Protein AF-A0A1I5X007-F1 (afdb_monomer_lite)

pLDDT: mean 93.72, std 5.31, range [65.81, 97.88]

Sequence (71 aa):
MRLRDCRRLAAWLRREGRLAAPWTVATAAAMLWALISSEMVAGLLDERGWSREGLTQRLTALYEVTFVRPA

Foldseek 3Di:
DDLVVLLVVLVVCVVVVFFDPPDDSNRRSVVVVVCPDPVNVCCCCPVVVDDPVRVVVVVVVVCCVHTTDDD

Secondary structure (DSSP, 8-state):
--HHHHHHHHHHHHHTT-BPTT--HHHHHHHHHHTT-HHHHHIIIIIS---HHHHHHHHHHHHHHHHB---

Organism: NCBI:txid587909

Radius of gyration: 12.94 Å; chains: 1; bounding box: 26×23×37 Å

Structure (mmCIF, N/CA/C/O backbone):
data_AF-A0A1I5X007-F1
#
_entry.id   AF-A0A1I5X007-F1
#
loop_
_atom_site.group_PDB
_atom_site.id
_atom_site.type_symbol
_atom_site.label_atom_id
_atom_site.label_alt_id
_atom_site.label_comp_id
_atom_site.label_asym_id
_atom_site.label_entity_id
_atom_site.label_seq_id
_atom_site.pdbx_PDB_ins_code
_atom_site.Cartn_x
_atom_site.Cartn_y
_atom_site.Cartn_z
_atom_site.occupancy
_atom_site.B_iso_or_equiv
_atom_site.auth_seq_id
_atom_site.auth_comp_id
_atom_site.auth_asym_id
_atom_site.auth_atom_id
_atom_site.pdbx_PDB_model_num
ATOM 1 N N . MET A 1 1 ? 3.546 -10.990 -5.460 1.00 65.81 1 MET A N 1
ATOM 2 C CA . MET A 1 1 ? 3.185 -11.201 -4.035 1.00 65.81 1 MET A CA 1
ATOM 3 C C . MET A 1 1 ? 1.790 -11.812 -3.958 1.00 65.81 1 MET A C 1
ATOM 5 O O . MET A 1 1 ? 0.960 -11.453 -4.785 1.00 65.81 1 MET A O 1
ATOM 9 N N . ARG A 1 2 ? 1.502 -12.750 -3.044 1.00 86.25 2 ARG A N 1
ATOM 10 C CA . ARG A 1 2 ? 0.147 -13.335 -2.951 1.00 86.25 2 ARG A CA 1
ATOM 11 C C . ARG A 1 2 ? -0.750 -12.442 -2.098 1.00 86.25 2 ARG A C 1
ATOM 13 O O . ARG A 1 2 ? -0.288 -11.867 -1.117 1.00 86.25 2 ARG A O 1
ATOM 20 N N . LEU A 1 3 ? -2.051 -12.408 -2.392 1.00 88.62 3 LEU A N 1
ATOM 21 C CA . LEU A 1 3 ? -3.028 -11.625 -1.621 1.00 88.62 3 LEU A CA 1
ATOM 22 C C . LEU A 1 3 ? -3.015 -11.960 -0.115 1.00 88.62 3 LEU A C 1
ATOM 24 O O . LEU A 1 3 ? -3.230 -11.087 0.723 1.00 88.62 3 LEU A O 1
ATOM 28 N N . ARG A 1 4 ? -2.719 -13.216 0.246 1.00 92.69 4 ARG A N 1
ATOM 29 C CA . ARG A 1 4 ? -2.553 -13.639 1.647 1.00 92.69 4 ARG A CA 1
ATOM 30 C C . ARG A 1 4 ? -1.416 -12.893 2.352 1.00 92.69 4 ARG A C 1
ATOM 32 O O . ARG A 1 4 ? -1.574 -12.519 3.511 1.00 92.69 4 ARG A O 1
ATOM 39 N N . ASP A 1 5 ? -0.305 -12.669 1.659 1.00 91.94 5 ASP A N 1
ATOM 40 C CA . ASP A 1 5 ? 0.860 -11.973 2.207 1.00 91.94 5 ASP A CA 1
ATOM 41 C C . ASP A 1 5 ? 0.528 -10.477 2.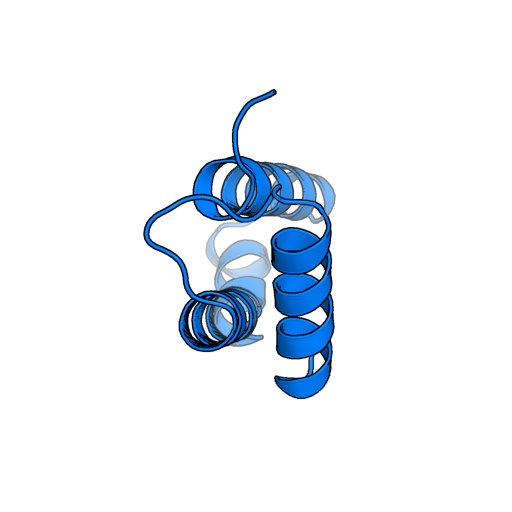393 1.00 91.94 5 ASP A C 1
ATOM 43 O O . ASP A 1 5 ? 0.767 -9.922 3.466 1.00 91.94 5 ASP A O 1
ATOM 47 N N . CYS A 1 6 ? -0.176 -9.865 1.428 1.00 94.62 6 CYS A N 1
ATOM 48 C CA . CYS A 1 6 ? -0.693 -8.493 1.548 1.00 94.62 6 CYS A CA 1
ATOM 49 C C . CYS A 1 6 ? -1.668 -8.333 2.728 1.00 94.62 6 CYS A C 1
ATOM 51 O O . CYS A 1 6 ? -1.594 -7.357 3.475 1.00 94.62 6 CYS A O 1
ATOM 53 N N . ARG A 1 7 ? -2.565 -9.309 2.940 1.00 96.50 7 ARG A N 1
ATOM 54 C CA . ARG A 1 7 ? -3.486 -9.320 4.093 1.00 96.50 7 ARG A CA 1
ATOM 55 C C . ARG A 1 7 ? -2.741 -9.378 5.417 1.00 96.50 7 ARG A C 1
ATOM 57 O O . ARG A 1 7 ? -3.118 -8.669 6.346 1.00 96.50 7 ARG A O 1
ATOM 64 N N . ARG A 1 8 ? -1.683 -10.190 5.506 1.00 96.31 8 ARG A N 1
ATOM 65 C CA . ARG A 1 8 ? -0.856 -10.281 6.716 1.00 96.31 8 ARG A CA 1
ATOM 66 C C . ARG A 1 8 ? -0.181 -8.944 7.027 1.00 96.31 8 ARG A C 1
ATOM 68 O O . ARG A 1 8 ? -0.237 -8.508 8.173 1.00 96.31 8 ARG A O 1
ATOM 75 N N . LEU A 1 9 ? 0.381 -8.281 6.016 1.00 95.12 9 LEU A N 1
ATOM 76 C CA . LEU A 1 9 ? 1.004 -6.964 6.173 1.00 95.12 9 LEU A CA 1
ATOM 77 C C . LEU A 1 9 ? -0.007 -5.904 6.640 1.00 95.12 9 LEU A C 1
ATOM 79 O O . LEU A 1 9 ? 0.226 -5.221 7.635 1.00 95.12 9 LEU A O 1
ATOM 83 N N . ALA A 1 10 ? -1.163 -5.813 5.979 1.00 96.88 10 ALA A N 1
ATOM 84 C CA . ALA A 1 10 ? -2.204 -4.855 6.350 1.00 96.88 10 ALA A CA 1
ATOM 85 C C . ALA A 1 10 ? -2.767 -5.111 7.763 1.00 96.88 10 ALA A C 1
ATOM 87 O O . ALA A 1 10 ? -3.066 -4.168 8.498 1.00 96.88 10 ALA A O 1
ATOM 88 N N . ALA A 1 11 ? -2.881 -6.380 8.172 1.00 97.75 11 ALA A N 1
ATOM 89 C CA . ALA A 1 11 ? -3.292 -6.749 9.524 1.00 97.75 11 ALA A CA 1
ATOM 90 C C . ALA A 1 11 ? -2.257 -6.336 10.580 1.00 97.75 11 ALA A C 1
ATOM 92 O O . ALA A 1 11 ? -2.639 -5.870 11.653 1.00 97.75 11 ALA A O 1
ATOM 93 N N . TRP A 1 12 ? -0.960 -6.461 10.285 1.00 97.62 12 TRP A N 1
ATOM 94 C CA . TRP A 1 12 ? 0.097 -5.974 11.174 1.00 97.62 12 TRP A CA 1
ATOM 95 C C . TRP A 1 12 ? 0.062 -4.459 11.339 1.00 97.62 12 TRP A C 1
ATOM 97 O O . TRP A 1 12 ? 0.009 -3.994 12.475 1.00 97.62 12 TRP A O 1
ATOM 107 N N . LEU A 1 13 ? -0.035 -3.705 10.241 1.00 96.56 13 LEU A N 1
ATOM 108 C CA . LEU A 1 13 ? -0.188 -2.248 10.305 1.00 96.56 13 LEU A CA 1
ATOM 109 C C . LEU A 1 13 ? -1.418 -1.845 11.126 1.00 96.56 13 LEU A C 1
ATOM 111 O O . LEU A 1 13 ? -1.344 -0.937 11.951 1.00 96.56 13 LEU A O 1
ATOM 115 N N . ARG A 1 14 ? -2.549 -2.541 10.950 1.00 97.19 14 ARG A N 1
ATOM 116 C CA . ARG A 1 14 ? -3.757 -2.300 11.751 1.00 97.19 14 ARG A CA 1
ATOM 117 C C . ARG A 1 14 ? -3.511 -2.563 13.234 1.00 97.19 14 ARG A C 1
ATOM 119 O O . ARG A 1 14 ? -3.907 -1.744 14.056 1.00 97.19 14 ARG A O 1
ATOM 126 N N . ARG A 1 15 ? -2.883 -3.694 13.563 1.00 97.62 15 ARG A N 1
ATOM 127 C CA . ARG A 1 15 ? -2.587 -4.102 14.943 1.00 97.62 15 ARG A CA 1
ATOM 128 C C . ARG A 1 15 ? -1.659 -3.111 15.646 1.00 97.62 15 ARG A C 1
ATOM 130 O O . ARG A 1 15 ? -1.838 -2.863 16.828 1.00 97.62 15 ARG A O 1
ATOM 137 N N . GLU A 1 16 ? -0.712 -2.529 14.919 1.00 96.88 16 GLU A N 1
ATOM 138 C CA . GLU A 1 16 ? 0.199 -1.498 15.432 1.00 96.88 16 GLU A CA 1
ATOM 139 C C . GLU A 1 16 ? -0.438 -0.098 15.476 1.00 96.88 16 GLU A C 1
ATOM 141 O O . GLU A 1 16 ? 0.219 0.866 15.856 1.00 96.88 16 GLU A O 1
ATOM 146 N N . GLY A 1 17 ? -1.701 0.055 15.059 1.00 96.31 17 GLY A N 1
ATOM 147 C CA . GLY A 1 17 ? -2.346 1.366 14.940 1.00 96.31 17 GLY A CA 1
ATOM 148 C C . GLY A 1 17 ? -1.731 2.251 13.850 1.00 96.31 17 GLY A C 1
ATOM 149 O O . GLY A 1 17 ? -1.970 3.453 13.831 1.00 96.31 17 GLY A O 1
ATOM 150 N N . ARG A 1 18 ? -0.942 1.670 12.942 1.00 97.19 18 ARG A N 1
ATOM 151 C CA . ARG A 1 18 ? -0.185 2.365 11.893 1.00 97.19 18 ARG A CA 1
ATOM 152 C C . ARG A 1 18 ? -0.853 2.323 10.529 1.00 97.19 18 ARG A C 1
ATOM 154 O O . ARG A 1 18 ? -0.383 2.995 9.624 1.00 97.19 18 ARG A O 1
ATOM 161 N N . LEU A 1 19 ? -1.924 1.552 10.349 1.00 97.81 19 LEU A N 1
ATOM 162 C CA . LEU A 1 19 ? -2.671 1.576 9.094 1.00 97.81 19 LEU A CA 1
ATOM 163 C C . LEU A 1 19 ? -3.414 2.913 8.962 1.00 97.81 19 LEU A C 1
ATOM 165 O O . LEU A 1 19 ? -4.248 3.240 9.809 1.00 97.81 19 LEU A O 1
ATOM 169 N N . ALA A 1 20 ? -3.121 3.662 7.901 1.00 97.62 20 ALA A N 1
ATOM 170 C CA . ALA A 1 20 ? -3.758 4.943 7.617 1.00 97.62 20 ALA A CA 1
ATOM 171 C C . ALA A 1 20 ? -5.269 4.795 7.351 1.00 97.62 20 ALA A C 1
ATOM 173 O O . ALA A 1 20 ? -5.722 3.814 6.757 1.00 97.62 20 ALA A O 1
ATOM 174 N N . ALA A 1 21 ? -6.059 5.794 7.750 1.00 94.12 21 ALA A N 1
ATOM 175 C CA . ALA A 1 21 ? -7.434 5.942 7.268 1.00 94.12 21 ALA A CA 1
ATOM 176 C C . ALA A 1 21 ? -7.422 6.371 5.781 1.00 94.12 21 ALA A C 1
ATOM 178 O O . ALA A 1 21 ? -6.489 7.062 5.378 1.00 94.12 21 ALA A O 1
ATOM 179 N N . PRO A 1 22 ? -8.416 5.987 4.953 1.00 94.81 22 PRO A N 1
ATOM 180 C CA . PRO A 1 22 ? -9.648 5.252 5.273 1.00 94.81 22 PRO A CA 1
ATOM 181 C C . PRO A 1 22 ? -9.504 3.723 5.164 1.00 94.81 22 PRO A C 1
ATOM 183 O O . PRO A 1 22 ? -10.498 2.994 5.133 1.00 94.81 22 PRO A O 1
ATOM 186 N N . TRP A 1 23 ? -8.282 3.208 5.050 1.00 97.62 23 TRP A N 1
ATOM 187 C CA . TRP A 1 23 ? -8.064 1.824 4.657 1.00 97.62 23 TRP A CA 1
ATOM 188 C C . TRP A 1 23 ? -8.548 0.830 5.696 1.00 97.62 23 TRP A C 1
ATOM 190 O O . TRP A 1 23 ? -8.280 0.981 6.882 1.00 97.62 23 TRP A O 1
ATOM 200 N N . THR A 1 24 ? -9.185 -0.246 5.237 1.00 97.75 24 THR A N 1
ATOM 201 C CA . THR A 1 24 ? -9.418 -1.474 6.008 1.00 97.75 24 THR A CA 1
ATOM 202 C C . THR A 1 24 ? -8.302 -2.474 5.722 1.00 97.75 24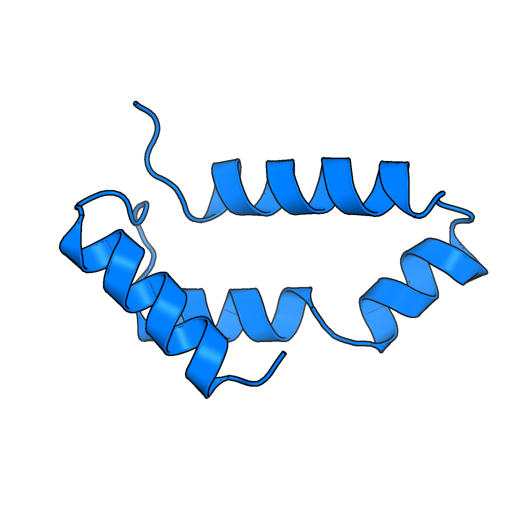 THR A C 1
ATOM 204 O O . THR A 1 24 ? -7.591 -2.337 4.731 1.00 97.75 24 THR A O 1
ATOM 207 N N . VAL A 1 25 ? -8.151 -3.517 6.546 1.00 97.88 25 VAL A N 1
ATOM 208 C CA . VAL A 1 25 ? -7.208 -4.609 6.228 1.00 97.88 25 VAL A CA 1
ATOM 209 C C . VAL A 1 25 ? -7.523 -5.216 4.857 1.00 97.88 25 VAL A C 1
ATOM 211 O O . VAL A 1 25 ? -6.615 -5.496 4.080 1.00 97.88 25 VAL A O 1
ATOM 214 N N . ALA A 1 26 ? -8.810 -5.385 4.540 1.00 97.50 26 ALA A N 1
ATOM 215 C CA . ALA A 1 26 ? -9.253 -5.951 3.274 1.00 97.50 26 ALA A CA 1
ATOM 216 C C . ALA A 1 26 ? -8.932 -5.032 2.086 1.00 97.50 26 ALA A C 1
ATOM 218 O O . ALA A 1 26 ? -8.318 -5.486 1.120 1.00 97.50 26 ALA A O 1
ATOM 219 N N . THR A 1 27 ? -9.301 -3.750 2.170 1.00 97.75 27 THR A N 1
ATOM 220 C CA . THR A 1 27 ? -9.098 -2.793 1.071 1.00 97.75 27 THR A CA 1
ATOM 221 C C . THR A 1 27 ? -7.624 -2.436 0.878 1.00 97.75 27 THR A C 1
ATOM 223 O O . THR A 1 27 ? -7.170 -2.387 -0.261 1.00 97.75 27 THR A O 1
ATOM 226 N N . ALA A 1 28 ? -6.839 -2.309 1.956 1.00 97.19 28 ALA A N 1
ATOM 227 C CA . ALA A 1 28 ? -5.386 -2.146 1.860 1.00 97.19 28 ALA A CA 1
ATOM 228 C C . ALA A 1 28 ? -4.720 -3.355 1.199 1.00 97.19 28 ALA A C 1
ATOM 230 O O . ALA A 1 28 ? -3.891 -3.196 0.312 1.00 97.19 28 ALA A O 1
ATOM 231 N N . ALA A 1 29 ? -5.094 -4.577 1.591 1.00 96.75 29 ALA A N 1
ATOM 232 C CA . ALA A 1 29 ? -4.503 -5.779 1.013 1.00 96.75 29 ALA A CA 1
ATOM 233 C C . ALA A 1 29 ? -4.826 -5.939 -0.477 1.00 96.75 29 ALA A C 1
ATOM 235 O O . ALA A 1 29 ? -3.955 -6.357 -1.239 1.00 96.75 29 ALA A O 1
ATOM 236 N N . ALA A 1 30 ? -6.056 -5.608 -0.884 1.00 95.94 30 ALA A N 1
ATOM 237 C CA . ALA A 1 30 ? -6.456 -5.611 -2.287 1.00 95.94 30 ALA A CA 1
ATOM 238 C C . ALA A 1 30 ? -5.639 -4.594 -3.098 1.00 95.94 30 ALA A C 1
ATOM 240 O O . ALA A 1 30 ? -5.084 -4.953 -4.135 1.00 95.94 30 ALA A O 1
ATOM 241 N N . MET A 1 31 ? -5.487 -3.368 -2.588 1.00 95.50 31 MET A N 1
ATOM 242 C CA . MET A 1 31 ? -4.698 -2.331 -3.258 1.00 95.50 31 MET A CA 1
ATOM 243 C C . MET A 1 31 ? -3.203 -2.659 -3.307 1.00 95.50 31 MET A C 1
ATOM 245 O O . MET A 1 31 ? -2.598 -2.537 -4.364 1.00 95.50 31 MET A O 1
ATOM 249 N N . LEU A 1 32 ? -2.608 -3.142 -2.212 1.00 93.81 32 LEU A N 1
ATOM 250 C CA . LEU A 1 32 ? -1.212 -3.602 -2.187 1.00 93.81 32 LEU A CA 1
ATOM 251 C C . LEU A 1 32 ? -0.965 -4.732 -3.190 1.00 93.81 32 LEU A C 1
ATOM 253 O O . LEU A 1 32 ? 0.080 -4.782 -3.829 1.00 93.81 32 LEU A O 1
ATOM 257 N N . TRP A 1 33 ? -1.916 -5.660 -3.318 1.00 92.56 33 TRP A N 1
ATOM 258 C CA . TRP A 1 33 ? -1.818 -6.734 -4.300 1.00 92.56 33 TRP A CA 1
ATOM 259 C C . TRP A 1 33 ? -1.901 -6.200 -5.737 1.00 92.56 33 TRP A C 1
ATOM 261 O O . TRP A 1 33 ? -1.078 -6.585 -6.564 1.00 92.56 33 TRP A O 1
ATOM 271 N N . ALA A 1 34 ? -2.830 -5.280 -6.016 1.00 91.56 34 ALA A N 1
ATOM 272 C CA . ALA A 1 34 ? -2.990 -4.671 -7.337 1.00 91.56 34 ALA A CA 1
ATOM 273 C C . ALA A 1 34 ? -1.775 -3.819 -7.748 1.00 91.56 34 ALA A C 1
ATOM 275 O O . ALA A 1 34 ? -1.331 -3.887 -8.891 1.00 91.56 34 ALA A O 1
ATOM 276 N N . LEU A 1 35 ? -1.192 -3.067 -6.809 1.00 90.00 35 LEU A N 1
ATOM 277 C CA . LEU A 1 35 ? -0.020 -2.216 -7.042 1.00 90.00 35 LEU A CA 1
ATOM 278 C C . LEU A 1 35 ? 1.296 -3.003 -7.210 1.00 90.00 35 LEU A C 1
ATOM 280 O O . LEU A 1 35 ? 2.330 -2.424 -7.509 1.00 90.00 35 LEU A O 1
ATOM 284 N N . ILE A 1 36 ? 1.297 -4.323 -7.034 1.00 84.06 36 ILE A N 1
ATOM 285 C CA . ILE A 1 36 ? 2.476 -5.170 -7.302 1.00 84.06 36 ILE A CA 1
ATOM 286 C C . ILE A 1 36 ? 2.155 -6.128 -8.456 1.00 84.06 36 ILE A C 1
ATOM 288 O O . ILE A 1 36 ? 2.676 -7.244 -8.527 1.00 84.06 36 ILE A O 1
ATOM 292 N N . SER A 1 37 ? 1.262 -5.722 -9.367 1.00 87.75 37 SER A N 1
ATOM 293 C CA . SER A 1 37 ? 1.008 -6.495 -10.578 1.00 87.75 37 SER A CA 1
ATOM 294 C C . SER A 1 37 ? 2.277 -6.564 -11.430 1.00 87.75 37 SER A C 1
ATOM 296 O O . SER A 1 37 ? 3.041 -5.601 -11.541 1.00 87.75 37 SER A O 1
ATOM 298 N N . SER A 1 38 ? 2.516 -7.728 -12.034 1.00 86.12 38 SER A N 1
ATOM 299 C CA . SER A 1 38 ? 3.657 -7.929 -12.930 1.00 86.12 38 SER A CA 1
ATOM 300 C C . SER A 1 38 ? 3.613 -6.981 -14.124 1.00 86.12 38 SER A C 1
ATOM 302 O O . SER A 1 38 ? 4.659 -6.510 -14.547 1.00 86.12 38 SER A O 1
ATOM 304 N N . GLU A 1 39 ? 2.417 -6.659 -14.620 1.00 90.31 39 GLU A N 1
ATOM 305 C CA . GLU A 1 39 ? 2.221 -5.715 -15.724 1.00 90.31 39 GLU A CA 1
ATOM 306 C C . GLU A 1 39 ? 2.649 -4.296 -15.352 1.00 90.31 39 GLU A C 1
ATOM 308 O O . GLU A 1 39 ? 3.329 -3.643 -16.135 1.00 90.31 39 GLU A O 1
ATOM 313 N N . MET A 1 40 ? 2.326 -3.824 -14.142 1.00 91.19 40 MET A N 1
ATOM 314 C CA . MET A 1 40 ? 2.777 -2.502 -13.708 1.00 91.19 40 MET A CA 1
ATOM 315 C C . MET A 1 40 ? 4.300 -2.456 -13.563 1.00 91.19 40 MET A C 1
ATOM 317 O O . MET A 1 40 ? 4.937 -1.508 -14.019 1.00 91.19 40 MET A O 1
ATOM 321 N N . VAL A 1 41 ? 4.892 -3.487 -12.953 1.00 91.25 41 VAL A N 1
ATOM 322 C CA . VAL A 1 41 ? 6.350 -3.569 -12.795 1.00 91.25 41 VAL A CA 1
ATOM 323 C C . VAL A 1 41 ? 7.041 -3.599 -14.160 1.00 91.25 41 VAL A C 1
ATOM 325 O O . VAL A 1 41 ? 7.995 -2.851 -14.357 1.00 91.25 41 VAL A O 1
ATOM 328 N N . ALA A 1 42 ? 6.543 -4.406 -15.100 1.00 92.25 42 ALA A N 1
ATOM 329 C CA . ALA A 1 42 ? 7.068 -4.474 -16.461 1.00 92.25 42 ALA A CA 1
ATOM 330 C C . ALA A 1 42 ? 6.922 -3.130 -17.188 1.00 92.25 42 ALA A C 1
ATOM 332 O O . ALA A 1 42 ? 7.909 -2.598 -17.679 1.00 92.25 42 ALA A O 1
ATOM 333 N N . GLY A 1 43 ? 5.742 -2.505 -17.167 1.00 94.44 43 GLY A N 1
ATOM 334 C CA . GLY A 1 43 ? 5.531 -1.207 -17.815 1.00 94.44 43 GLY A CA 1
ATOM 335 C C . GLY A 1 43 ? 6.451 -0.105 -17.271 1.00 94.44 43 GLY A C 1
ATOM 336 O O . GLY A 1 43 ? 6.970 0.716 -18.026 1.00 94.44 43 GLY A O 1
ATOM 337 N N . LEU A 1 44 ? 6.720 -0.086 -15.963 1.00 94.44 44 LEU A N 1
ATOM 338 C CA . LEU A 1 44 ? 7.611 0.920 -15.376 1.00 94.44 44 LEU A CA 1
ATOM 339 C C . LEU A 1 44 ? 9.092 0.665 -15.689 1.00 94.44 44 LEU A C 1
ATOM 341 O O . LEU A 1 44 ? 9.825 1.621 -15.947 1.00 94.44 44 LEU A O 1
ATOM 345 N N . LEU A 1 45 ? 9.536 -0.594 -15.677 1.00 95.38 45 LEU A N 1
ATOM 346 C CA . LEU A 1 45 ? 10.927 -0.940 -15.988 1.00 95.38 45 LEU A CA 1
ATOM 347 C C . LEU A 1 45 ? 11.211 -0.861 -17.491 1.00 95.38 45 LEU A C 1
ATOM 349 O O . LEU A 1 45 ? 12.163 -0.199 -17.898 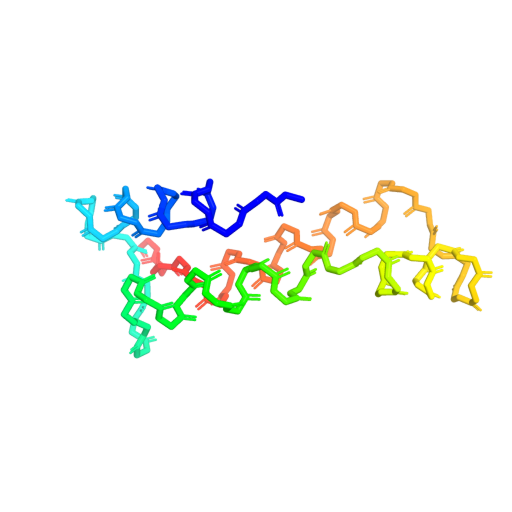1.00 95.38 45 LEU A O 1
ATOM 353 N N . ASP A 1 46 ? 10.370 -1.499 -18.300 1.00 95.44 46 ASP A N 1
ATOM 354 C CA . ASP A 1 46 ? 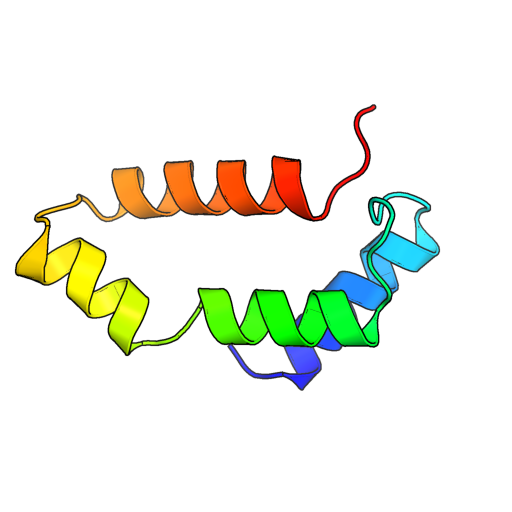10.649 -1.771 -19.708 1.00 95.44 46 ASP A CA 1
ATOM 355 C C . ASP A 1 46 ? 10.144 -0.640 -20.617 1.00 95.44 46 ASP A C 1
ATOM 357 O O . ASP A 1 46 ? 10.863 -0.207 -21.515 1.00 95.44 46 ASP A O 1
ATOM 361 N N . GLU A 1 47 ? 8.943 -0.100 -20.369 1.00 94.19 47 GLU A N 1
ATOM 362 C CA . GLU A 1 47 ? 8.365 0.953 -21.226 1.00 94.19 47 GLU A CA 1
ATOM 363 C C . GLU A 1 47 ? 8.738 2.365 -20.767 1.00 94.19 47 GLU A C 1
ATOM 365 O O . GLU A 1 47 ? 8.909 3.273 -21.583 1.00 94.19 47 GLU A O 1
ATOM 370 N N . ARG A 1 48 ? 8.843 2.584 -19.451 1.00 94.75 48 ARG A N 1
ATOM 371 C CA . ARG A 1 48 ? 9.199 3.894 -18.874 1.00 94.75 48 ARG A CA 1
ATOM 372 C C . ARG A 1 48 ? 10.673 4.020 -18.509 1.00 94.75 48 ARG A C 1
ATOM 374 O O . ARG A 1 48 ? 11.087 5.108 -18.107 1.00 94.75 48 ARG A O 1
ATOM 381 N N . GLY A 1 49 ? 11.455 2.953 -18.675 1.00 94.69 49 GLY A N 1
ATOM 382 C CA . GLY A 1 49 ? 12.909 2.966 -18.513 1.00 94.69 49 GLY A CA 1
ATOM 383 C C . GLY A 1 49 ? 13.372 3.250 -17.085 1.00 94.69 49 GLY A C 1
ATOM 384 O O . GLY A 1 49 ? 14.453 3.808 -16.888 1.00 94.69 49 GLY A O 1
ATOM 385 N N . TRP A 1 50 ? 12.557 2.944 -16.072 1.00 95.88 50 TRP A N 1
ATOM 386 C CA . TRP A 1 50 ? 12.967 3.155 -14.686 1.00 95.88 50 TRP A CA 1
ATOM 387 C C . TRP A 1 50 ? 14.056 2.160 -14.291 1.00 95.88 50 TRP A C 1
ATOM 389 O O . TRP A 1 50 ? 13.988 0.973 -14.606 1.00 95.88 50 TRP A O 1
ATOM 399 N N . SER A 1 51 ? 15.039 2.623 -13.515 1.00 96.69 51 SER A N 1
ATOM 400 C CA . SER A 1 51 ? 15.953 1.705 -12.840 1.00 96.69 51 SER A CA 1
ATOM 401 C C . SER A 1 51 ? 15.221 0.924 -11.746 1.00 96.69 51 SER A C 1
ATOM 403 O O . SER A 1 51 ? 14.228 1.388 -11.174 1.00 96.69 51 SER A O 1
ATOM 405 N N . ARG A 1 52 ? 15.745 -0.256 -11.397 1.00 94.12 52 ARG A N 1
ATOM 406 C CA . ARG A 1 52 ? 15.208 -1.072 -10.297 1.00 94.12 52 ARG A CA 1
ATOM 407 C C . ARG A 1 52 ? 15.260 -0.330 -8.961 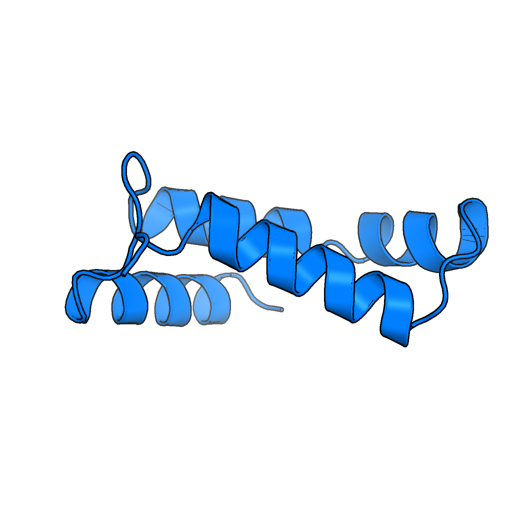1.00 94.12 52 ARG A C 1
ATOM 409 O O . ARG A 1 52 ? 14.278 -0.382 -8.214 1.00 94.12 52 ARG A O 1
ATOM 416 N N . GLU A 1 53 ? 16.347 0.396 -8.667 1.00 96.00 53 GLU A N 1
ATOM 417 C CA . GLU A 1 53 ? 16.399 1.245 -7.468 1.00 96.00 53 GLU A CA 1
ATOM 418 C C . GLU A 1 53 ? 15.349 2.357 -7.530 1.00 96.00 53 GLU A C 1
ATOM 420 O O . GLU A 1 53 ? 14.641 2.591 -6.552 1.00 96.00 53 GLU A O 1
ATOM 425 N N . GLY A 1 54 ? 15.206 3.010 -8.686 1.00 96.00 54 GLY A N 1
ATOM 426 C CA . GLY A 1 54 ? 14.262 4.106 -8.875 1.00 96.00 54 GLY A CA 1
ATOM 427 C C . GLY A 1 54 ? 12.807 3.670 -8.709 1.00 96.00 54 GLY A C 1
ATOM 428 O O . GLY A 1 54 ? 12.016 4.409 -8.113 1.00 96.00 54 GLY A O 1
ATOM 429 N N . LEU A 1 55 ? 12.464 2.472 -9.185 1.00 94.38 55 LEU A N 1
ATOM 430 C CA . LEU A 1 55 ? 11.162 1.850 -8.962 1.00 94.38 55 LEU A CA 1
ATOM 431 C C . LEU A 1 55 ? 10.948 1.524 -7.484 1.00 94.38 55 LEU A C 1
ATOM 433 O O . LEU A 1 55 ? 9.910 1.875 -6.926 1.00 94.38 55 LEU A O 1
ATOM 437 N N . THR A 1 56 ? 11.937 0.903 -6.841 1.00 93.88 56 THR A N 1
ATOM 438 C CA . THR A 1 56 ? 11.859 0.524 -5.423 1.00 93.88 56 THR A CA 1
ATOM 439 C C . THR A 1 56 ? 11.63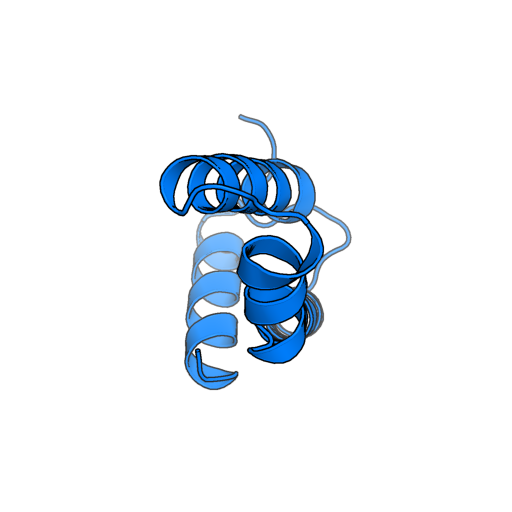2 1.745 -4.537 1.00 93.88 56 THR A C 1
ATOM 441 O O . THR A 1 56 ? 10.702 1.752 -3.737 1.00 93.88 56 THR A O 1
ATOM 444 N N . GLN A 1 57 ? 12.417 2.810 -4.720 1.00 96.31 57 GLN A N 1
ATOM 445 C CA . GLN A 1 57 ? 12.278 4.048 -3.946 1.00 96.31 57 GLN A CA 1
ATOM 446 C C . GLN A 1 57 ? 10.882 4.664 -4.094 1.00 96.31 57 GLN A C 1
ATOM 448 O O . GLN A 1 57 ? 10.259 5.042 -3.102 1.00 96.31 57 GLN A O 1
ATOM 453 N N . ARG A 1 58 ? 10.365 4.733 -5.327 1.00 95.19 58 ARG A N 1
ATOM 454 C CA . ARG A 1 58 ? 9.054 5.336 -5.609 1.00 95.19 58 ARG A CA 1
ATOM 455 C C . ARG A 1 58 ? 7.898 4.494 -5.083 1.00 95.19 58 ARG A C 1
ATOM 457 O O . ARG A 1 58 ? 6.957 5.058 -4.533 1.00 95.19 58 ARG A O 1
ATOM 464 N N . LEU A 1 59 ? 7.965 3.169 -5.213 1.00 93.38 59 LEU A N 1
ATOM 465 C CA . LEU A 1 59 ? 6.938 2.281 -4.665 1.00 93.38 59 LEU A CA 1
ATOM 466 C C . LEU A 1 59 ? 6.935 2.295 -3.135 1.00 93.38 59 LEU A C 1
ATOM 468 O O . LEU A 1 59 ? 5.859 2.349 -2.548 1.00 93.38 59 LEU A O 1
ATOM 472 N N . THR A 1 60 ? 8.104 2.312 -2.488 1.00 94.00 60 THR A N 1
ATOM 473 C CA . THR A 1 60 ? 8.190 2.467 -1.028 1.00 94.00 60 THR A CA 1
ATOM 474 C C . THR A 1 60 ? 7.519 3.761 -0.582 1.00 94.00 60 THR A C 1
ATOM 476 O O . THR A 1 60 ? 6.614 3.711 0.248 1.00 94.00 60 THR A O 1
ATOM 479 N N . ALA A 1 61 ? 7.872 4.895 -1.197 1.00 95.81 61 ALA A N 1
ATOM 480 C CA . ALA A 1 61 ? 7.262 6.183 -0.873 1.00 95.81 61 ALA A CA 1
ATOM 481 C C . ALA A 1 61 ? 5.738 6.177 -1.095 1.00 95.81 61 ALA A C 1
ATOM 483 O O . ALA A 1 61 ? 4.984 6.639 -0.239 1.00 95.81 61 ALA A O 1
ATOM 484 N N . LEU A 1 62 ? 5.268 5.602 -2.209 1.00 95.00 62 LEU A N 1
ATOM 485 C CA . LEU A 1 62 ? 3.839 5.452 -2.491 1.00 95.00 62 LEU A CA 1
ATOM 486 C C . LEU A 1 62 ? 3.130 4.646 -1.393 1.00 95.00 62 LEU A C 1
ATOM 488 O O . LEU A 1 62 ? 2.064 5.051 -0.927 1.00 95.00 62 LEU A O 1
ATOM 492 N N . TYR A 1 63 ? 3.705 3.518 -0.971 1.00 94.62 63 TYR A N 1
ATOM 493 C CA . TYR A 1 63 ? 3.109 2.664 0.054 1.00 94.62 63 TYR A CA 1
ATOM 494 C C . TYR A 1 63 ? 3.103 3.300 1.433 1.00 94.62 63 TYR A C 1
ATOM 496 O O . TYR A 1 63 ? 2.095 3.192 2.132 1.00 94.62 63 TYR A O 1
ATOM 504 N N . GLU A 1 64 ? 4.184 3.970 1.814 1.00 94.69 64 GLU A N 1
ATOM 505 C CA . GLU A 1 64 ? 4.266 4.675 3.090 1.00 94.69 64 GLU A CA 1
ATOM 506 C C . GLU A 1 64 ? 3.225 5.789 3.159 1.00 94.69 64 GLU A C 1
ATOM 508 O O . GLU A 1 64 ? 2.397 5.785 4.066 1.00 94.69 64 GLU A O 1
ATOM 513 N N . VAL A 1 65 ? 3.180 6.666 2.154 1.00 96.12 65 VAL A N 1
ATOM 514 C CA . VAL A 1 65 ? 2.217 7.778 2.106 1.00 96.12 65 VAL A CA 1
ATOM 515 C C . VAL A 1 65 ? 0.772 7.279 2.070 1.00 96.12 65 VAL A C 1
ATOM 517 O O . VAL A 1 65 ? -0.107 7.875 2.690 1.00 96.12 65 VAL A O 1
ATOM 520 N N . THR A 1 66 ? 0.505 6.191 1.345 1.00 96.12 66 THR A N 1
ATOM 521 C CA . THR A 1 66 ? -0.868 5.714 1.144 1.00 96.12 66 THR A CA 1
ATOM 522 C C . THR A 1 66 ? -1.375 4.903 2.330 1.00 96.12 66 THR A C 1
ATOM 524 O O . THR A 1 66 ? -2.516 5.088 2.751 1.00 96.12 66 THR A O 1
ATOM 527 N N . PHE A 1 67 ? -0.574 3.971 2.851 1.00 96.69 67 PHE A N 1
ATOM 528 C CA . PHE A 1 67 ? -1.046 2.948 3.790 1.00 96.69 67 PHE A CA 1
ATOM 529 C C . PHE A 1 67 ? -0.554 3.145 5.222 1.00 96.69 67 PHE A C 1
ATOM 531 O O . PHE A 1 67 ? -1.110 2.516 6.127 1.00 96.69 67 PHE A O 1
ATOM 538 N N . VAL A 1 68 ? 0.450 3.988 5.459 1.00 96.56 68 VAL A N 1
ATOM 539 C CA . VAL A 1 68 ? 1.034 4.177 6.789 1.00 96.56 68 VAL A CA 1
ATOM 540 C C . VAL A 1 68 ? 0.606 5.527 7.352 1.00 96.56 68 VAL A C 1
ATOM 542 O O . VAL A 1 68 ? 0.681 6.559 6.693 1.00 96.56 68 VAL A O 1
ATOM 545 N N . ARG A 1 69 ? 0.110 5.523 8.589 1.00 93.88 69 ARG A N 1
ATOM 546 C CA . ARG A 1 69 ? -0.228 6.748 9.308 1.00 93.88 69 ARG A CA 1
ATOM 547 C C . ARG A 1 69 ? 1.067 7.538 9.563 1.00 93.88 69 ARG A C 1
ATOM 549 O O . ARG A 1 69 ? 2.024 6.920 10.039 1.00 93.88 69 ARG A O 1
ATOM 556 N N . PRO A 1 70 ? 1.095 8.856 9.293 1.00 80.31 70 PRO A N 1
ATOM 557 C CA . PRO A 1 70 ? 2.217 9.706 9.678 1.00 80.31 70 PRO A CA 1
ATOM 558 C C . PRO A 1 70 ? 2.521 9.555 11.173 1.00 80.31 70 PRO A C 1
ATOM 560 O O . PRO A 1 70 ? 1.600 9.320 11.963 1.00 80.31 70 PRO A O 1
ATOM 563 N N . ALA A 1 71 ? 3.806 9.629 11.523 1.00 74.25 71 ALA A N 1
ATOM 564 C CA . ALA A 1 71 ? 4.263 9.615 12.912 1.00 74.25 71 ALA A CA 1
ATOM 565 C C . ALA A 1 71 ? 3.744 10.833 13.686 1.00 74.25 71 ALA A C 1
ATOM 567 O O . ALA A 1 71 ? 3.638 11.917 13.066 1.00 74.25 71 ALA A O 1
#